Protein AF-X1QC11-F1 (afdb_monomer_lite)

Sequence (138 aa):
MKDQKVRTAFFKVGETKIELLESTEADGPVGKFIEKRGQGVHHIAFAIDDTDQALKEAEAEGVQLIDKTSRKGAEGLKIGFLHPRSTFGVLTEFCSPIHPCEVVVSFITFNFHEAYLSIFQADHSNAGCRIGCTHLWV

Radius of gyration: 15.76 Å; chains: 1; bounding box: 34×31×45 Å

Structure (mmCIF, N/CA/C/O backbone):
data_AF-X1QC11-F1
#
_entry.id   AF-X1QC11-F1
#
loop_
_atom_site.group_PDB
_atom_site.id
_atom_site.type_symbol
_atom_site.label_atom_id
_atom_site.label_alt_id
_atom_site.label_comp_id
_atom_site.label_asym_id
_atom_site.label_entity_id
_atom_site.label_seq_id
_atom_site.pdbx_PDB_ins_code
_atom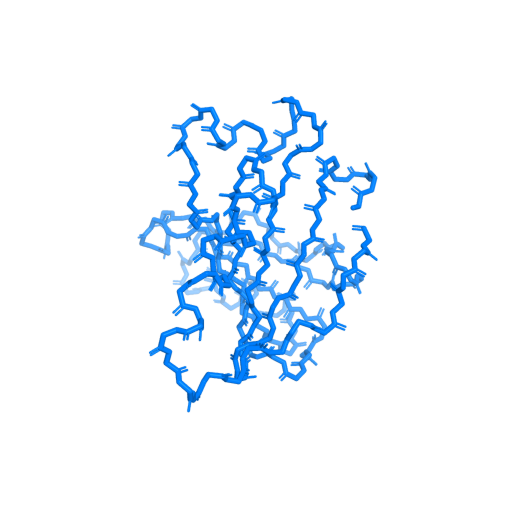_site.Cartn_x
_atom_site.Cartn_y
_atom_site.Cartn_z
_atom_site.occupancy
_atom_site.B_iso_or_equiv
_atom_site.auth_seq_id
_atom_site.auth_comp_id
_atom_site.auth_asym_id
_atom_site.auth_atom_id
_atom_site.pdbx_PDB_model_num
ATOM 1 N N . MET A 1 1 ? 9.318 9.001 -10.309 1.00 52.09 1 MET A N 1
ATOM 2 C CA . MET A 1 1 ? 9.125 10.127 -9.347 1.00 52.09 1 MET A CA 1
ATOM 3 C C . MET A 1 1 ? 10.423 10.469 -8.615 1.00 52.09 1 MET A C 1
ATOM 5 O O . MET A 1 1 ? 10.871 9.682 -7.786 1.00 52.09 1 MET A O 1
ATOM 9 N N . LYS A 1 2 ? 11.036 11.631 -8.899 1.00 52.19 2 LYS A N 1
ATOM 10 C CA . LYS A 1 2 ? 12.365 11.999 -8.358 1.00 52.19 2 LYS A CA 1
ATOM 11 C C . LYS A 1 2 ? 12.427 12.007 -6.824 1.00 52.19 2 LYS A C 1
ATOM 13 O O . LYS A 1 2 ? 13.394 11.503 -6.266 1.00 52.19 2 LYS A O 1
ATOM 18 N N . ASP A 1 3 ? 11.371 12.469 -6.157 1.00 60.09 3 ASP A N 1
ATOM 19 C CA . ASP A 1 3 ? 11.335 12.558 -4.687 1.00 60.09 3 ASP A CA 1
ATOM 20 C C . ASP A 1 3 ? 11.220 11.192 -3.994 1.00 60.09 3 ASP A C 1
ATOM 22 O O . ASP A 1 3 ? 11.601 11.044 -2.836 1.00 60.09 3 ASP A O 1
ATOM 26 N N . GLN A 1 4 ? 10.721 10.177 -4.704 1.00 64.50 4 GLN A N 1
ATOM 27 C CA . GLN A 1 4 ? 10.547 8.828 -4.162 1.00 64.50 4 GLN A CA 1
ATOM 28 C C . GLN A 1 4 ? 11.686 7.873 -4.550 1.00 64.50 4 GLN A C 1
ATOM 30 O O . GLN A 1 4 ? 11.676 6.726 -4.110 1.00 64.50 4 GLN A O 1
ATOM 35 N N . LYS A 1 5 ? 12.678 8.329 -5.339 1.00 77.75 5 LYS A N 1
ATOM 36 C CA . LYS A 1 5 ? 13.803 7.508 -5.840 1.00 77.75 5 LYS A CA 1
ATOM 37 C C . LYS A 1 5 ? 13.345 6.213 -6.532 1.00 77.75 5 LYS A C 1
ATOM 39 O O . LYS A 1 5 ? 13.966 5.157 -6.398 1.00 77.75 5 LYS A O 1
ATOM 44 N N . VAL A 1 6 ? 12.224 6.295 -7.245 1.00 77.25 6 VAL A N 1
ATOM 45 C CA . VAL A 1 6 ? 11.642 5.170 -7.982 1.00 77.25 6 VAL A CA 1
ATOM 46 C C . VAL A 1 6 ? 11.285 5.581 -9.400 1.00 77.25 6 VAL A C 1
ATOM 48 O O . VAL A 1 6 ? 10.806 6.697 -9.648 1.00 77.25 6 VAL A O 1
ATOM 51 N N . ARG A 1 7 ? 11.503 4.653 -10.325 1.00 81.81 7 ARG A N 1
ATOM 52 C CA . ARG A 1 7 ? 10.896 4.656 -11.654 1.00 81.81 7 ARG A CA 1
ATOM 53 C C . ARG A 1 7 ? 9.665 3.762 -11.610 1.00 81.81 7 ARG A C 1
ATOM 55 O O . ARG A 1 7 ? 9.696 2.703 -10.986 1.00 81.81 7 ARG A O 1
ATOM 62 N N . THR A 1 8 ? 8.599 4.205 -12.264 1.00 80.56 8 THR A N 1
ATOM 63 C CA . THR A 1 8 ? 7.294 3.539 -12.226 1.00 80.56 8 THR A CA 1
ATOM 64 C C . THR A 1 8 ? 6.795 3.248 -13.637 1.00 80.56 8 THR A C 1
ATOM 66 O O . THR A 1 8 ? 6.942 4.092 -14.521 1.00 80.56 8 THR A O 1
ATOM 69 N N . ALA A 1 9 ? 6.179 2.088 -13.857 1.00 82.50 9 ALA A N 1
ATOM 70 C CA . ALA A 1 9 ? 5.408 1.811 -15.071 1.00 82.50 9 ALA A CA 1
ATOM 71 C C . ALA A 1 9 ? 4.047 1.222 -14.712 1.00 82.50 9 ALA A C 1
ATOM 73 O O . ALA A 1 9 ? 3.944 0.439 -13.772 1.00 82.50 9 ALA A O 1
ATOM 74 N N . PHE A 1 10 ? 3.017 1.566 -15.484 1.00 81.75 10 PHE A N 1
ATOM 75 C CA . PHE A 1 10 ? 1.647 1.136 -15.219 1.00 81.75 10 PHE A CA 1
ATOM 76 C C . PHE A 1 10 ? 1.097 0.290 -16.364 1.00 81.75 10 PHE A C 1
ATOM 78 O O . PHE A 1 10 ? 1.139 0.685 -17.532 1.00 81.75 10 PHE A O 1
ATOM 85 N N . PHE A 1 11 ? 0.504 -0.845 -16.010 1.00 81.69 11 PHE A N 1
ATOM 86 C CA . PHE A 1 11 ? -0.204 -1.729 -16.929 1.00 81.69 11 PHE A CA 1
ATOM 87 C C . PHE A 1 11 ? -1.662 -1.809 -16.511 1.00 81.69 11 PHE A C 1
ATOM 89 O O . PHE A 1 11 ? -1.959 -2.167 -15.373 1.00 81.69 11 PHE A O 1
ATOM 96 N N . LYS A 1 12 ? -2.582 -1.487 -17.419 1.00 81.62 12 LYS A N 1
ATOM 97 C CA . LYS A 1 12 ? -4.009 -1.660 -17.158 1.00 81.62 12 LYS A CA 1
ATOM 98 C C . LYS A 1 12 ? -4.426 -3.073 -17.557 1.00 81.62 12 LYS A C 1
ATOM 100 O O . LYS A 1 12 ? -4.244 -3.473 -18.708 1.00 81.62 12 LYS A O 1
ATOM 105 N N . VAL A 1 13 ? -5.014 -3.803 -16.613 1.00 80.00 13 VAL A N 1
ATOM 106 C CA . VAL A 1 13 ? -5.546 -5.157 -16.794 1.00 80.00 13 VAL A CA 1
ATOM 107 C C . VAL A 1 13 ? -7.001 -5.150 -16.334 1.00 80.00 13 VAL A C 1
ATOM 109 O O . VAL A 1 13 ? -7.286 -5.205 -15.142 1.00 80.00 13 VAL A O 1
ATOM 112 N N . GLY A 1 14 ? -7.934 -5.020 -17.279 1.00 84.31 14 GLY A N 1
ATOM 113 C CA . GLY A 1 14 ? -9.348 -4.821 -16.948 1.00 84.31 14 GLY A CA 1
ATOM 114 C C . GLY A 1 14 ? -9.556 -3.551 -16.113 1.00 84.31 14 GLY A C 1
ATOM 115 O O . GLY A 1 14 ? -9.217 -2.452 -16.561 1.00 84.31 14 GLY A O 1
ATOM 116 N N . GLU A 1 15 ? -10.091 -3.717 -14.906 1.00 82.50 15 GLU A N 1
ATOM 117 C CA . GLU A 1 15 ? -10.352 -2.653 -13.923 1.00 82.50 15 GLU A CA 1
ATOM 118 C C . GLU A 1 15 ? -9.234 -2.527 -12.874 1.00 82.50 15 GLU A C 1
ATOM 120 O O . GLU A 1 15 ? -9.327 -1.735 -11.942 1.00 82.50 15 GLU A O 1
ATOM 125 N N . THR A 1 16 ? -8.125 -3.245 -13.049 1.00 81.50 16 THR A N 1
ATOM 126 C CA . THR A 1 16 ? -6.958 -3.205 -12.159 1.00 81.50 16 THR A CA 1
ATOM 127 C C . THR A 1 16 ? -5.771 -2.533 -12.851 1.00 81.50 16 THR A C 1
ATOM 129 O O . THR A 1 16 ? -5.590 -2.658 -14.068 1.00 81.50 16 THR A O 1
ATOM 132 N N . LYS A 1 17 ? -4.924 -1.837 -12.084 1.00 84.62 17 LYS A N 1
ATOM 133 C CA . LYS A 1 17 ? -3.582 -1.439 -12.535 1.00 84.62 17 LYS A CA 1
ATOM 134 C C . LYS A 1 17 ? -2.526 -2.328 -11.887 1.00 84.62 17 LYS A C 1
ATOM 136 O O . LYS A 1 17 ? -2.567 -2.573 -10.688 1.00 84.62 17 LYS A O 1
ATOM 141 N N . ILE A 1 18 ? -1.545 -2.755 -12.666 1.00 86.31 18 ILE A N 1
ATOM 142 C CA . ILE A 1 18 ? -0.285 -3.275 -12.146 1.00 86.31 18 ILE A CA 1
ATOM 143 C C . ILE A 1 18 ? 0.726 -2.137 -12.215 1.00 86.31 18 ILE A C 1
ATOM 145 O O . ILE A 1 18 ? 0.978 -1.599 -13.295 1.00 86.31 18 ILE A O 1
ATOM 149 N N . GLU A 1 19 ? 1.285 -1.766 -11.071 1.00 86.81 19 GLU A N 1
ATOM 150 C CA . GLU A 1 19 ? 2.360 -0.785 -10.969 1.00 86.81 19 GLU A CA 1
ATOM 151 C C . GLU A 1 19 ? 3.687 -1.522 -10.788 1.00 86.81 19 GLU A C 1
ATOM 153 O O . GLU A 1 19 ? 3.884 -2.253 -9.825 1.00 86.81 19 GLU A O 1
ATOM 158 N N . LEU A 1 20 ? 4.615 -1.340 -11.717 1.00 87.38 20 LEU A N 1
ATOM 159 C CA . LEU A 1 20 ? 5.980 -1.823 -11.575 1.00 87.38 20 LEU A CA 1
ATOM 160 C C . LEU A 1 20 ? 6.849 -0.724 -10.971 1.00 87.38 20 LEU A C 1
ATOM 162 O O . LEU A 1 20 ? 6.891 0.387 -11.499 1.00 87.38 20 LEU A O 1
ATOM 166 N N . LEU A 1 21 ? 7.567 -1.059 -9.904 1.00 85.81 21 LEU A N 1
ATOM 167 C CA . LEU A 1 21 ? 8.476 -0.178 -9.183 1.00 85.81 21 LEU A CA 1
ATOM 168 C C . LEU A 1 21 ? 9.917 -0.669 -9.347 1.00 85.81 21 LEU A C 1
ATOM 170 O O . LEU A 1 21 ? 10.252 -1.785 -8.945 1.00 85.81 21 LEU A O 1
ATOM 174 N N . GLU A 1 22 ? 10.780 0.192 -9.875 1.00 85.12 22 GLU A N 1
ATOM 175 C CA . GLU A 1 22 ? 12.231 -0.009 -9.903 1.00 85.12 22 GLU A CA 1
ATOM 176 C C . GLU A 1 22 ? 12.887 1.045 -9.013 1.00 85.12 22 GLU A C 1
ATOM 178 O O . GLU A 1 22 ? 12.593 2.243 -9.115 1.00 85.12 22 GLU A O 1
ATOM 183 N N . SER A 1 23 ? 13.792 0.607 -8.140 1.00 83.50 23 SER A N 1
ATOM 184 C CA . SER A 1 23 ? 14.592 1.532 -7.339 1.00 83.50 23 SER A CA 1
ATOM 185 C C . SER A 1 23 ? 15.601 2.237 -8.237 1.00 83.50 23 SER A C 1
ATOM 187 O O . SER A 1 23 ? 16.370 1.574 -8.928 1.00 83.50 23 SER A O 1
ATOM 189 N N . THR A 1 24 ? 15.660 3.568 -8.198 1.00 80.19 24 THR A N 1
ATOM 190 C CA . THR A 1 24 ? 16.734 4.307 -8.887 1.00 80.19 24 THR A CA 1
ATOM 191 C C . THR A 1 24 ? 18.009 4.382 -8.055 1.00 80.19 24 THR A C 1
ATOM 193 O O . THR A 1 24 ? 19.066 4.678 -8.591 1.00 80.19 24 THR A O 1
ATOM 196 N N . GLU A 1 25 ? 17.908 4.116 -6.752 1.00 78.06 25 GLU A N 1
ATOM 197 C CA . GLU A 1 25 ? 19.007 4.154 -5.785 1.00 78.06 25 GLU A CA 1
ATOM 198 C C . GLU A 1 25 ? 18.898 2.964 -4.825 1.00 78.06 25 GLU A C 1
ATOM 200 O O . GLU A 1 25 ? 17.791 2.543 -4.476 1.00 78.06 25 GLU A O 1
ATOM 205 N N . ALA A 1 26 ? 20.023 2.434 -4.345 1.00 73.44 26 ALA A N 1
ATOM 206 C CA . ALA A 1 26 ? 20.022 1.280 -3.437 1.00 73.44 26 ALA A CA 1
ATOM 207 C C . ALA A 1 26 ? 19.460 1.604 -2.034 1.00 73.44 26 ALA A C 1
ATOM 209 O O . ALA A 1 26 ? 18.941 0.725 -1.351 1.00 73.44 26 ALA A O 1
ATOM 210 N N . ASP A 1 27 ? 19.529 2.867 -1.601 1.00 78.25 27 ASP A N 1
ATOM 211 C CA . ASP A 1 27 ? 19.169 3.298 -0.243 1.00 78.25 27 ASP A CA 1
ATOM 212 C C . ASP A 1 27 ? 17.678 3.660 -0.056 1.00 78.25 27 ASP A C 1
ATOM 214 O O . ASP A 1 27 ? 17.230 3.923 1.073 1.00 78.25 27 ASP A O 1
ATOM 218 N N . GLY A 1 28 ? 16.910 3.670 -1.150 1.00 76.69 28 GLY A N 1
ATOM 219 C CA . GLY A 1 28 ? 15.484 3.990 -1.173 1.00 76.69 28 GLY A CA 1
ATOM 220 C C . GLY A 1 28 ? 14.592 2.901 -0.552 1.00 76.69 28 GLY A C 1
ATOM 221 O O . GLY A 1 28 ? 15.046 1.781 -0.305 1.00 76.69 28 GLY A O 1
ATOM 222 N N . PRO A 1 29 ? 13.300 3.196 -0.295 1.00 79.62 29 PRO A N 1
ATOM 223 C CA . PRO A 1 29 ? 12.353 2.225 0.265 1.00 79.62 29 PRO A CA 1
ATOM 224 C C . PRO A 1 29 ? 12.252 0.935 -0.560 1.00 79.62 29 PRO A C 1
ATOM 226 O O . PRO A 1 29 ? 12.270 -0.156 0.007 1.00 79.62 29 PRO A O 1
ATOM 229 N N . VAL A 1 30 ? 12.223 1.064 -1.892 1.00 82.44 30 VAL A N 1
ATOM 230 C CA . VAL A 1 30 ? 12.185 -0.069 -2.827 1.00 82.44 30 VAL A CA 1
ATOM 231 C C . VAL A 1 30 ? 13.490 -0.864 -2.779 1.00 82.44 30 VAL A C 1
ATOM 233 O O . VAL A 1 30 ? 13.443 -2.076 -2.600 1.00 82.44 30 VAL A O 1
ATOM 236 N N . GLY A 1 31 ? 14.653 -0.205 -2.835 1.00 83.69 31 GLY A N 1
ATOM 237 C CA . GLY A 1 31 ? 15.959 -0.866 -2.713 1.00 83.69 31 GLY A CA 1
ATOM 238 C C . GLY A 1 31 ? 16.094 -1.685 -1.425 1.00 83.69 31 GLY A C 1
ATOM 239 O O . GLY A 1 31 ? 16.451 -2.862 -1.466 1.00 83.69 31 GLY A O 1
ATOM 240 N N . LYS A 1 32 ? 15.680 -1.115 -0.287 1.00 84.88 32 LYS A N 1
ATOM 241 C CA . LYS A 1 32 ? 15.658 -1.815 1.011 1.00 84.88 32 LYS A CA 1
ATOM 242 C C . LYS A 1 32 ? 14.671 -2.979 1.054 1.00 84.88 32 LYS A C 1
ATOM 244 O O . LYS A 1 32 ? 14.930 -3.966 1.743 1.00 84.88 32 LYS A O 1
ATOM 249 N N . PHE A 1 33 ? 13.523 -2.868 0.383 1.00 86.19 33 PHE A N 1
ATOM 250 C CA . PHE A 1 33 ? 12.578 -3.978 0.279 1.00 86.19 33 PHE A CA 1
ATOM 251 C C . PHE A 1 33 ? 13.201 -5.138 -0.494 1.00 86.19 33 PHE A C 1
ATOM 253 O O . PHE A 1 33 ? 13.203 -6.264 -0.000 1.00 86.19 33 PHE A O 1
ATOM 260 N N . ILE A 1 34 ? 13.793 -4.845 -1.651 1.00 85.94 34 ILE A N 1
ATOM 261 C CA . ILE A 1 34 ? 14.463 -5.831 -2.499 1.00 85.94 34 ILE A CA 1
ATOM 262 C C . ILE A 1 34 ? 15.583 -6.544 -1.739 1.00 85.94 34 ILE A C 1
ATOM 264 O O . ILE A 1 34 ? 15.646 -7.769 -1.762 1.00 85.94 34 ILE A O 1
ATOM 268 N N . GLU A 1 35 ? 16.435 -5.802 -1.029 1.00 86.75 35 GLU A N 1
ATOM 269 C CA . GLU A 1 35 ? 17.529 -6.378 -0.238 1.00 86.75 35 GLU A CA 1
ATOM 270 C C . GLU A 1 35 ? 17.011 -7.363 0.825 1.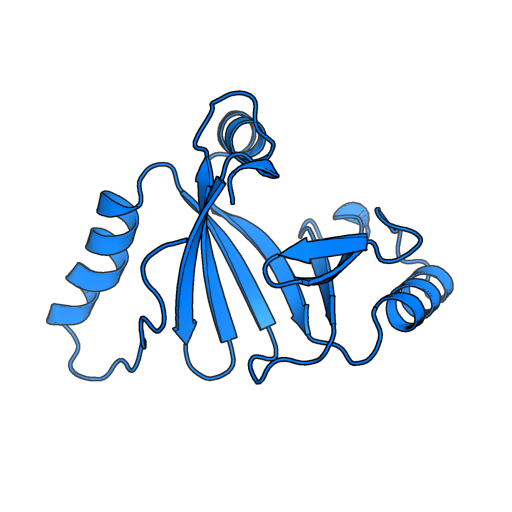00 86.75 35 GLU A C 1
ATOM 272 O O . GLU A 1 35 ? 17.598 -8.418 1.053 1.00 86.75 35 GLU A O 1
ATOM 277 N N . LYS A 1 36 ? 15.880 -7.040 1.465 1.00 87.69 36 LYS A N 1
ATOM 278 C CA . LYS A 1 36 ? 15.326 -7.831 2.574 1.00 87.69 36 LYS A CA 1
ATOM 279 C C . LYS A 1 36 ? 14.408 -8.972 2.142 1.00 87.69 36 LYS A C 1
ATOM 281 O O . LYS A 1 36 ? 14.257 -9.935 2.894 1.00 87.69 36 LYS A O 1
ATOM 286 N N . ARG A 1 37 ? 13.703 -8.825 1.019 1.00 86.31 37 ARG A N 1
ATOM 287 C CA . ARG A 1 37 ? 12.583 -9.696 0.613 1.00 86.31 37 ARG A CA 1
ATOM 288 C C . ARG A 1 37 ? 12.720 -10.258 -0.801 1.00 86.31 37 ARG A C 1
ATOM 290 O O . ARG A 1 37 ? 12.009 -11.203 -1.123 1.00 86.31 37 ARG A O 1
ATOM 297 N N . GLY A 1 38 ? 13.626 -9.724 -1.615 1.00 87.00 38 GLY A N 1
ATOM 298 C CA . GLY A 1 38 ? 13.692 -10.005 -3.045 1.00 87.00 38 GLY A CA 1
ATOM 299 C C . GLY A 1 38 ? 12.635 -9.242 -3.852 1.00 87.00 38 GLY A C 1
ATOM 300 O O . GLY A 1 38 ? 11.901 -8.404 -3.329 1.00 87.00 38 GLY A O 1
ATOM 301 N N . GLN A 1 39 ? 12.587 -9.519 -5.155 1.00 87.25 39 GLN A N 1
ATOM 302 C CA . GLN A 1 39 ? 11.556 -8.990 -6.056 1.00 87.25 39 GLN A CA 1
ATOM 303 C C . GLN A 1 39 ? 10.198 -9.649 -5.774 1.00 87.25 39 GLN A C 1
ATOM 305 O O . GLN A 1 39 ? 10.148 -10.814 -5.379 1.00 87.25 39 GLN A O 1
ATOM 310 N N . GLY A 1 40 ? 9.098 -8.934 -6.016 1.00 87.38 40 GLY A N 1
ATOM 311 C CA . GLY A 1 40 ? 7.748 -9.464 -5.808 1.00 87.38 40 GLY A CA 1
ATOM 312 C C . GLY A 1 40 ? 6.698 -8.388 -5.546 1.00 87.38 40 GLY A C 1
ATOM 313 O O . GLY A 1 40 ? 6.943 -7.203 -5.755 1.00 87.38 40 GLY A O 1
ATOM 314 N N . VAL A 1 41 ? 5.518 -8.801 -5.080 1.00 89.69 41 VAL A N 1
ATOM 315 C CA . VAL A 1 41 ? 4.447 -7.871 -4.685 1.00 89.69 41 VAL A CA 1
ATOM 316 C C . VAL A 1 41 ? 4.891 -7.071 -3.461 1.00 89.69 41 VAL A C 1
ATOM 318 O O . VAL A 1 41 ? 5.266 -7.646 -2.440 1.00 89.69 41 VAL A O 1
ATOM 321 N N . HIS A 1 42 ? 4.832 -5.746 -3.563 1.00 89.31 42 HIS A N 1
ATOM 322 C CA . HIS A 1 42 ? 5.154 -4.832 -2.472 1.00 89.31 42 HIS A CA 1
ATOM 323 C C . HIS A 1 42 ? 3.934 -4.522 -1.611 1.00 89.31 42 HIS A C 1
ATOM 325 O O . HIS A 1 42 ? 3.985 -4.656 -0.391 1.00 89.31 42 HIS A O 1
ATOM 331 N N . HIS A 1 43 ? 2.850 -4.093 -2.255 1.00 92.06 43 HIS A N 1
ATOM 332 C CA . HIS A 1 43 ? 1.589 -3.746 -1.613 1.00 92.06 43 HIS A CA 1
ATOM 333 C C . HIS A 1 43 ? 0.430 -3.853 -2.605 1.00 92.06 43 HIS A C 1
ATOM 335 O O . HIS A 1 43 ? 0.635 -3.954 -3.818 1.00 92.06 43 HIS A O 1
ATOM 341 N N . ILE A 1 44 ? -0.782 -3.832 -2.059 1.00 93.12 44 ILE A N 1
ATOM 342 C CA . ILE A 1 44 ? -2.033 -3.722 -2.807 1.00 93.12 44 ILE A CA 1
ATOM 343 C C . ILE A 1 44 ? -2.719 -2.436 -2.353 1.00 93.12 44 ILE A C 1
ATOM 345 O O . ILE A 1 44 ? -2.887 -2.231 -1.151 1.00 93.12 44 ILE A O 1
ATOM 349 N N . ALA A 1 45 ? -3.104 -1.588 -3.301 1.00 92.81 45 ALA A N 1
ATOM 350 C CA . ALA A 1 45 ? -3.869 -0.379 -3.053 1.00 92.81 45 ALA A CA 1
ATOM 351 C C . ALA A 1 45 ? -5.323 -0.549 -3.504 1.00 92.81 45 ALA A C 1
ATOM 353 O O . ALA A 1 45 ? -5.587 -1.011 -4.616 1.00 92.81 45 ALA A O 1
ATOM 354 N N . PHE A 1 46 ? -6.256 -0.149 -2.648 1.00 92.62 46 PHE A N 1
ATOM 355 C CA . PHE A 1 46 ? -7.686 -0.123 -2.927 1.00 92.62 46 PHE A CA 1
ATOM 356 C C . PHE A 1 46 ? -8.136 1.314 -3.164 1.00 92.62 46 PHE A C 1
ATOM 358 O O . PHE A 1 46 ? -7.913 2.186 -2.317 1.00 92.62 46 PHE A O 1
ATOM 365 N N . ALA A 1 47 ? -8.775 1.542 -4.311 1.00 90.94 47 ALA A N 1
ATOM 366 C CA . ALA A 1 47 ? -9.402 2.817 -4.606 1.00 90.94 47 ALA A CA 1
ATOM 367 C C . ALA A 1 47 ? -10.689 2.949 -3.789 1.00 90.94 47 ALA A C 1
ATOM 369 O O . ALA A 1 47 ? -11.542 2.063 -3.801 1.00 90.94 47 ALA A O 1
ATOM 370 N N . ILE A 1 48 ? -10.821 4.062 -3.080 1.00 91.31 48 ILE A N 1
ATOM 371 C CA . ILE A 1 48 ? -11.956 4.352 -2.204 1.00 91.31 48 ILE A CA 1
ATOM 372 C C . ILE A 1 48 ? -12.377 5.817 -2.341 1.00 91.31 48 ILE A C 1
ATOM 374 O O . ILE A 1 48 ? -11.638 6.643 -2.883 1.00 91.31 48 ILE A O 1
ATOM 378 N N . ASP A 1 49 ? -13.554 6.156 -1.820 1.00 91.06 49 ASP A N 1
ATOM 379 C CA . ASP A 1 49 ? -14.084 7.520 -1.893 1.00 91.06 49 ASP A CA 1
ATOM 380 C C . ASP A 1 49 ? -13.285 8.514 -1.032 1.00 91.06 49 ASP A C 1
ATOM 382 O O . ASP A 1 49 ? -12.866 9.571 -1.513 1.00 91.06 49 ASP A O 1
ATOM 386 N N . ASP A 1 50 ? -13.029 8.173 0.236 1.00 93.94 50 ASP A N 1
ATOM 387 C CA . ASP A 1 50 ? -12.351 9.050 1.197 1.00 93.94 50 ASP A CA 1
ATOM 388 C C . ASP A 1 50 ? -11.381 8.273 2.098 1.00 93.94 50 ASP A C 1
ATOM 390 O O . ASP A 1 50 ? -11.778 7.552 3.017 1.00 93.94 50 ASP A O 1
ATOM 394 N N . THR A 1 51 ? -10.084 8.476 1.861 1.00 95.31 51 THR A N 1
ATOM 395 C CA . THR A 1 51 ? -8.995 7.878 2.640 1.00 95.31 51 THR A CA 1
ATOM 396 C C . THR A 1 51 ? -9.010 8.240 4.114 1.00 95.31 51 THR A C 1
ATOM 398 O O . THR A 1 51 ? -8.758 7.371 4.944 1.00 95.31 51 THR A O 1
ATOM 401 N N . ASP A 1 52 ? -9.321 9.482 4.478 1.00 96.62 52 ASP A N 1
ATOM 402 C CA . ASP A 1 52 ? -9.331 9.881 5.886 1.00 96.62 52 ASP A CA 1
ATOM 403 C C . ASP A 1 52 ? -10.493 9.217 6.640 1.00 96.62 52 ASP A C 1
ATOM 405 O O . ASP A 1 52 ? -10.354 8.872 7.815 1.00 96.62 52 ASP A O 1
ATOM 409 N N . GLN A 1 53 ? -11.630 9.021 5.968 1.00 97.19 53 GLN A N 1
ATOM 410 C CA . GLN A 1 53 ? -12.779 8.321 6.537 1.00 97.19 53 GLN A CA 1
ATOM 411 C C . GLN A 1 53 ? -12.525 6.812 6.662 1.00 97.19 53 GLN A C 1
ATOM 413 O O . GLN A 1 53 ? -12.700 6.258 7.747 1.00 97.19 53 GLN A O 1
ATOM 418 N N . ALA A 1 54 ? -12.034 6.159 5.605 1.00 96.50 54 ALA A N 1
ATOM 419 C CA . ALA A 1 54 ? -11.772 4.719 5.619 1.00 96.50 54 ALA A CA 1
ATOM 420 C C . ALA A 1 54 ? -10.694 4.314 6.638 1.00 96.50 54 ALA A C 1
ATOM 422 O O . ALA A 1 54 ? -10.798 3.261 7.265 1.00 96.50 54 ALA A O 1
ATOM 423 N N . LEU A 1 55 ? -9.672 5.154 6.853 1.00 98.06 55 LEU A N 1
ATOM 424 C CA . LEU A 1 55 ? -8.680 4.921 7.907 1.00 98.06 55 LEU A CA 1
ATOM 425 C C . LEU A 1 55 ? -9.326 4.921 9.299 1.00 98.06 55 LEU A C 1
ATOM 427 O O . LEU A 1 55 ? -9.033 4.038 10.101 1.00 98.06 55 LEU A O 1
ATOM 431 N N . LYS A 1 56 ? -10.226 5.870 9.585 1.00 98.00 56 LYS A N 1
ATOM 432 C CA . LYS A 1 56 ? -10.932 5.925 10.877 1.00 98.00 56 LYS A CA 1
ATOM 433 C C . LYS A 1 56 ? -11.812 4.703 11.098 1.00 98.00 56 LYS A C 1
ATOM 435 O O . LYS A 1 56 ? -11.832 4.168 12.200 1.00 98.00 56 LYS A O 1
ATOM 440 N N . GLU A 1 57 ? -12.529 4.269 10.065 1.00 97.75 57 GLU A N 1
ATOM 441 C CA . GLU A 1 57 ? -13.360 3.063 10.121 1.00 97.75 57 GLU A CA 1
ATOM 442 C C . GLU A 1 57 ? -12.504 1.819 10.363 1.00 97.75 57 GLU A C 1
ATOM 444 O O . GLU A 1 57 ? -12.790 1.045 11.272 1.00 97.75 57 GLU A O 1
ATOM 449 N N . ALA A 1 58 ? -11.392 1.674 9.639 1.00 97.06 58 ALA A N 1
ATOM 450 C CA . ALA A 1 58 ? -10.456 0.578 9.853 1.00 97.06 58 ALA A CA 1
ATOM 451 C C . ALA A 1 58 ? -9.876 0.582 11.283 1.00 97.06 58 ALA A C 1
ATOM 453 O O . ALA A 1 58 ? -9.836 -0.466 11.928 1.00 97.06 58 ALA A O 1
ATOM 454 N N . GLU A 1 59 ? -9.465 1.742 11.812 1.00 97.56 59 GLU A N 1
ATOM 455 C CA . GLU A 1 59 ? -8.983 1.856 13.199 1.00 97.56 59 GLU A CA 1
ATOM 456 C C . GLU A 1 59 ? -10.073 1.468 14.211 1.00 97.56 59 GLU A C 1
ATOM 458 O O . GLU A 1 59 ? -9.782 0.758 15.177 1.00 97.56 59 GLU A O 1
ATOM 463 N N . ALA A 1 60 ? -11.326 1.877 13.978 1.00 98.00 60 ALA A N 1
ATOM 464 C CA . ALA A 1 60 ? -12.466 1.533 14.829 1.00 98.00 60 ALA A CA 1
ATOM 465 C C . ALA A 1 60 ? -12.761 0.022 14.848 1.00 98.00 60 ALA A C 1
ATOM 467 O O . ALA A 1 60 ? -13.105 -0.518 15.898 1.00 98.00 60 ALA A O 1
ATOM 468 N N . GLU A 1 61 ? -12.545 -0.666 13.726 1.00 97.38 61 GLU A N 1
ATOM 469 C CA . GLU A 1 61 ? -12.641 -2.129 13.599 1.00 97.38 61 GLU A CA 1
ATOM 470 C C . GLU A 1 61 ? -11.391 -2.869 14.129 1.00 97.38 61 GLU A C 1
ATOM 472 O O . GLU A 1 61 ? -11.265 -4.089 14.011 1.00 97.38 61 GLU A O 1
ATOM 477 N N . GLY A 1 62 ? -10.439 -2.153 14.739 1.00 96.94 62 GLY A N 1
ATOM 478 C CA . GLY A 1 62 ? -9.247 -2.733 15.364 1.00 96.94 62 GLY A CA 1
ATOM 479 C C . GLY A 1 62 ? -8.092 -3.012 14.400 1.00 96.94 62 GLY A C 1
ATOM 480 O O . GLY A 1 62 ? -7.121 -3.679 14.776 1.00 96.94 62 GLY A O 1
ATOM 481 N N . VAL A 1 63 ? -8.149 -2.496 13.171 1.00 97.81 63 VAL A N 1
ATOM 482 C CA . VAL A 1 63 ? -7.045 -2.591 12.214 1.00 97.81 63 VAL A CA 1
ATOM 483 C C . VAL A 1 63 ? -5.913 -1.667 12.654 1.00 97.81 63 VAL A C 1
ATOM 485 O O . VAL A 1 63 ? -6.054 -0.450 12.741 1.00 97.81 63 VAL A O 1
ATOM 488 N N . GLN A 1 64 ? -4.733 -2.242 12.881 1.00 98.06 64 GLN A N 1
ATOM 489 C CA . GLN A 1 64 ? -3.523 -1.453 13.101 1.00 98.06 64 GLN A CA 1
ATOM 490 C C . GLN A 1 64 ? -3.164 -0.654 11.837 1.00 98.06 64 GLN A C 1
ATOM 492 O O . GLN A 1 64 ? -2.852 -1.240 10.797 1.00 98.06 64 GLN A O 1
ATOM 497 N N . LEU A 1 65 ? -3.140 0.672 11.954 1.00 97.94 65 LEU A N 1
ATOM 498 C CA . LEU A 1 65 ? -2.735 1.585 10.886 1.00 97.94 65 LEU A CA 1
ATOM 499 C C . LEU A 1 65 ? -1.227 1.873 10.912 1.00 97.94 65 LEU A C 1
ATOM 501 O O . LEU A 1 65 ? -0.590 1.838 11.968 1.00 97.94 65 LEU A O 1
ATOM 505 N N . ILE A 1 66 ? -0.665 2.192 9.747 1.00 96.88 66 ILE A N 1
ATOM 506 C CA . ILE A 1 66 ? 0.639 2.863 9.622 1.00 96.88 66 ILE A CA 1
ATOM 507 C C . ILE A 1 66 ? 0.413 4.375 9.566 1.00 96.88 66 ILE A C 1
ATOM 509 O O . ILE A 1 66 ? 1.037 5.117 10.324 1.00 96.88 66 ILE A O 1
ATOM 513 N N . ASP A 1 67 ? -0.507 4.818 8.709 1.00 97.12 67 ASP A N 1
ATOM 514 C CA . ASP A 1 67 ? -0.882 6.224 8.571 1.00 97.12 67 ASP A CA 1
ATOM 515 C C . ASP A 1 67 ? -2.216 6.478 9.289 1.00 97.12 67 ASP A C 1
ATOM 517 O O . ASP A 1 67 ? -3.236 5.903 8.927 1.00 97.12 67 ASP A O 1
ATOM 521 N N . LYS A 1 68 ? -2.228 7.349 10.309 1.00 95.19 68 LYS A N 1
ATOM 522 C CA . LYS A 1 68 ? -3.467 7.730 11.028 1.00 95.19 68 LYS A CA 1
ATOM 523 C C . LYS A 1 68 ? -4.326 8.749 10.277 1.00 95.19 68 LYS A C 1
ATOM 525 O O . LYS A 1 68 ? -5.507 8.908 10.561 1.00 95.19 68 LYS A O 1
ATOM 530 N N . THR A 1 69 ? -3.706 9.480 9.363 1.00 95.56 69 THR A N 1
ATOM 531 C CA . THR A 1 69 ? -4.327 10.481 8.495 1.00 95.56 69 THR A CA 1
ATOM 532 C C . THR A 1 69 ? -3.716 10.335 7.117 1.00 95.56 69 THR A C 1
ATOM 534 O O . THR A 1 69 ? -2.525 10.023 7.013 1.00 95.56 69 THR A O 1
ATOM 537 N N . SER A 1 70 ? -4.495 10.594 6.071 1.00 95.88 70 SER A N 1
ATOM 538 C CA . SER A 1 70 ? -3.999 10.499 4.705 1.00 95.88 70 SER A CA 1
ATOM 539 C C . SER A 1 70 ? -2.847 11.474 4.448 1.00 95.88 70 SER A C 1
ATOM 541 O O . SER A 1 70 ? -2.738 12.552 5.042 1.00 95.88 70 SER A O 1
ATOM 543 N N . ARG A 1 71 ? -1.964 11.087 3.530 1.00 94.38 71 ARG A N 1
ATOM 544 C CA . ARG A 1 71 ? -0.857 11.907 3.032 1.00 94.38 71 ARG A CA 1
ATOM 545 C C . ARG A 1 71 ? -0.847 11.911 1.512 1.00 94.38 71 ARG A C 1
ATOM 547 O O . ARG A 1 71 ? -1.520 11.111 0.871 1.00 94.38 71 ARG A O 1
ATOM 554 N N . LYS A 1 72 ? -0.081 12.824 0.918 1.00 90.75 72 LYS A N 1
ATOM 555 C CA . LYS A 1 72 ? 0.046 12.901 -0.539 1.00 90.75 72 LYS A CA 1
ATOM 556 C C . LYS A 1 72 ? 0.839 11.701 -1.072 1.00 90.75 72 LYS A C 1
ATOM 558 O O . LYS A 1 72 ? 1.962 11.462 -0.627 1.00 90.75 72 LYS A O 1
ATOM 563 N N . GLY A 1 73 ?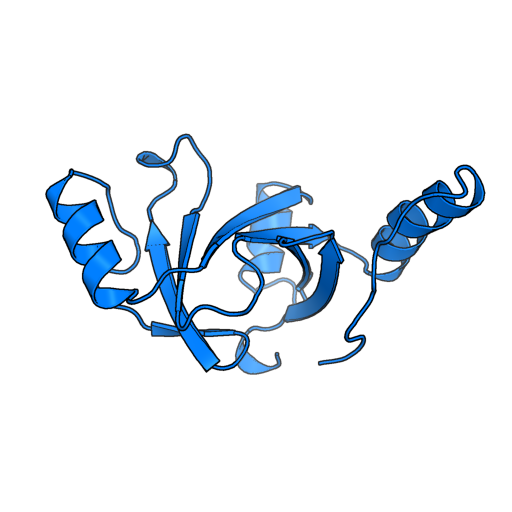 0.249 10.986 -2.020 1.00 85.19 73 GLY A N 1
ATOM 564 C CA . GLY A 1 73 ? 0.810 9.828 -2.705 1.00 85.19 73 GLY A CA 1
ATOM 565 C C . GLY A 1 73 ? 1.174 10.091 -4.164 1.00 85.19 73 GLY A C 1
ATOM 566 O O . GLY A 1 73 ? 1.309 11.239 -4.606 1.00 85.19 73 GLY A O 1
ATOM 567 N N . ALA A 1 74 ? 1.350 8.997 -4.907 1.00 78.12 74 ALA A N 1
ATOM 568 C CA . ALA A 1 74 ? 1.563 9.020 -6.350 1.00 78.12 74 ALA A CA 1
ATOM 569 C C . ALA A 1 74 ? 0.352 9.625 -7.087 1.00 78.12 74 ALA A C 1
ATOM 571 O O . ALA A 1 74 ? -0.751 9.651 -6.552 1.00 78.12 74 ALA A O 1
ATOM 572 N N . GLU A 1 75 ? 0.567 10.179 -8.286 1.00 77.56 75 GLU A N 1
ATOM 573 C CA . GLU A 1 75 ? -0.469 10.820 -9.126 1.00 77.56 75 GLU A CA 1
ATOM 574 C C . GLU A 1 75 ? -1.284 11.936 -8.423 1.00 77.56 75 GLU A C 1
ATOM 576 O O . GLU A 1 75 ? -2.286 12.407 -8.947 1.00 77.56 75 GLU A O 1
ATOM 581 N N . GLY A 1 76 ? -0.829 12.424 -7.258 1.00 82.00 76 GLY A N 1
ATOM 582 C CA . GLY A 1 76 ? -1.543 13.427 -6.462 1.00 82.00 76 GLY A CA 1
ATOM 583 C C . GLY A 1 76 ? -2.649 12.862 -5.565 1.00 82.00 76 GLY A C 1
ATOM 584 O O . GLY A 1 76 ? -3.384 13.653 -4.975 1.00 82.00 76 GLY A O 1
ATOM 585 N N . LEU A 1 77 ? -2.741 11.536 -5.432 1.00 87.94 77 LEU A N 1
ATOM 586 C CA . LEU A 1 77 ? -3.730 10.859 -4.595 1.00 87.94 77 LEU A CA 1
ATOM 587 C C . LEU A 1 77 ? -3.520 11.136 -3.106 1.00 87.94 77 LEU A C 1
ATOM 589 O O . LEU A 1 77 ? -2.408 11.410 -2.648 1.00 87.94 77 LEU A O 1
ATOM 593 N N . LYS A 1 78 ? -4.598 11.021 -2.337 1.00 93.31 78 LYS A N 1
ATOM 594 C CA . LYS A 1 78 ? -4.559 10.875 -0.885 1.00 93.31 78 LYS A CA 1
ATOM 595 C C . LYS A 1 78 ? -4.413 9.403 -0.543 1.00 93.31 78 LYS A C 1
ATOM 597 O O . LYS A 1 78 ? -5.301 8.618 -0.861 1.00 93.31 78 LYS A O 1
ATOM 602 N N . ILE A 1 79 ? -3.330 9.053 0.140 1.00 94.38 79 ILE A N 1
ATOM 603 C CA . ILE A 1 79 ? -2.994 7.666 0.460 1.00 94.38 79 ILE A CA 1
ATOM 604 C C . ILE A 1 79 ? -2.860 7.442 1.963 1.00 94.38 79 ILE A C 1
ATOM 606 O O . ILE A 1 79 ? -2.496 8.363 2.701 1.00 94.38 79 ILE A O 1
ATOM 610 N N . GLY A 1 80 ? -3.116 6.217 2.408 1.00 96.56 80 GLY A N 1
ATOM 611 C CA . GLY A 1 80 ? -2.879 5.786 3.781 1.00 96.56 80 GLY A CA 1
ATOM 612 C C . GLY A 1 80 ? -2.655 4.284 3.870 1.00 96.56 80 GLY A C 1
ATOM 613 O O . GLY A 1 80 ? -3.372 3.511 3.239 1.00 96.56 80 GLY A O 1
ATOM 614 N N . PHE A 1 81 ? -1.656 3.869 4.645 1.00 96.69 81 PHE A N 1
ATOM 615 C CA . PHE A 1 81 ? -1.290 2.463 4.775 1.00 96.69 81 PHE A CA 1
ATOM 616 C C . PHE A 1 81 ? -1.829 1.807 6.048 1.00 96.69 81 PHE A C 1
ATOM 618 O O . PHE A 1 81 ? -1.785 2.371 7.146 1.00 96.69 81 PHE A O 1
ATOM 625 N N . LEU A 1 82 ? -2.235 0.549 5.897 1.00 97.81 82 LEU A N 1
ATOM 626 C CA . LEU A 1 82 ? -2.576 -0.377 6.967 1.00 97.81 82 LEU A CA 1
ATOM 627 C C . LEU A 1 82 ? -1.362 -1.263 7.259 1.00 97.81 82 LEU A C 1
ATOM 629 O O . LEU A 1 82 ? -0.592 -1.629 6.365 1.00 97.81 82 LEU A O 1
ATOM 633 N N . HIS A 1 83 ? -1.178 -1.633 8.524 1.00 96.81 83 HIS A N 1
ATOM 634 C CA . HIS A 1 83 ? -0.038 -2.444 8.922 1.00 96.81 83 HIS A CA 1
ATOM 635 C C . HIS A 1 83 ? -0.240 -3.916 8.500 1.00 96.81 83 HIS A C 1
ATOM 637 O O . HIS A 1 83 ? -1.254 -4.502 8.883 1.00 96.81 83 HIS A O 1
ATOM 643 N N . PRO A 1 84 ? 0.750 -4.576 7.852 1.00 94.75 84 PRO A N 1
ATOM 644 C CA . PRO A 1 84 ? 0.665 -5.973 7.389 1.00 94.75 84 PRO A CA 1
ATOM 645 C C . PRO A 1 84 ? 0.202 -6.986 8.443 1.00 94.75 84 PRO A C 1
ATOM 647 O O . PRO A 1 84 ? -0.366 -8.026 8.126 1.00 94.75 84 PRO A O 1
ATOM 650 N N . ARG A 1 85 ? 0.451 -6.690 9.723 1.00 96.50 85 ARG A N 1
ATOM 651 C CA . ARG A 1 85 ? 0.009 -7.511 10.863 1.00 96.50 85 ARG A CA 1
ATOM 652 C C . ARG A 1 85 ? -1.515 -7.658 10.946 1.00 96.50 85 ARG A C 1
ATOM 654 O O . ARG A 1 85 ? -1.976 -8.687 11.424 1.00 96.50 85 ARG A O 1
ATOM 661 N N . SER A 1 86 ? -2.259 -6.657 10.485 1.00 96.31 86 SER A N 1
ATOM 662 C CA . SER A 1 86 ? -3.728 -6.648 10.471 1.00 96.31 86 SER A CA 1
ATOM 663 C C . SER A 1 86 ? -4.309 -7.097 9.132 1.00 96.31 86 SER A C 1
ATOM 665 O O . SER A 1 86 ? -5.509 -7.304 9.022 1.00 96.31 86 SER A O 1
ATOM 667 N N . THR A 1 87 ? -3.466 -7.248 8.113 1.00 94.69 87 THR A N 1
ATOM 668 C CA . THR A 1 87 ? -3.852 -7.512 6.720 1.00 94.69 87 THR A CA 1
ATOM 669 C C . THR A 1 87 ? -3.145 -8.760 6.185 1.00 94.69 87 THR A C 1
ATOM 671 O O . THR A 1 87 ? -2.698 -8.814 5.042 1.00 94.69 87 THR A O 1
ATOM 674 N N . PHE A 1 88 ? -3.009 -9.779 7.042 1.00 94.50 88 PHE A N 1
ATOM 675 C CA . PHE A 1 88 ? -2.502 -11.116 6.696 1.00 94.50 88 PHE A CA 1
ATOM 676 C C . PHE A 1 88 ? -1.139 -11.127 5.982 1.00 94.50 88 PHE A C 1
ATOM 678 O O . PHE A 1 88 ? -0.875 -11.951 5.111 1.00 94.50 88 PHE A O 1
ATOM 685 N N . GLY A 1 89 ? -0.247 -10.216 6.371 1.00 92.50 89 GLY A N 1
ATOM 686 C CA . GLY A 1 89 ? 1.102 -10.099 5.818 1.00 92.50 89 GLY A CA 1
ATOM 687 C C . GLY A 1 89 ? 1.209 -9.222 4.570 1.00 92.50 89 GLY A C 1
ATOM 688 O O . GLY A 1 89 ? 2.323 -9.013 4.093 1.00 92.50 89 GLY A O 1
ATOM 689 N N . VAL A 1 90 ? 0.103 -8.661 4.074 1.00 92.81 90 VAL A N 1
ATOM 690 C CA . VAL A 1 90 ? 0.083 -7.805 2.881 1.00 92.81 90 VAL A CA 1
ATOM 691 C C . VAL A 1 90 ? 0.080 -6.339 3.288 1.00 92.81 90 VAL A C 1
ATOM 693 O O . VAL A 1 90 ? -0.841 -5.880 3.960 1.00 92.81 90 VAL A O 1
ATOM 696 N N . LEU A 1 91 ? 1.083 -5.569 2.866 1.00 94.31 91 LEU A N 1
ATOM 697 C CA . LEU A 1 91 ? 1.024 -4.114 3.001 1.00 94.31 91 LEU A CA 1
ATOM 698 C C . LEU A 1 91 ? -0.156 -3.603 2.167 1.00 94.31 91 LEU A C 1
ATOM 700 O O . LEU A 1 91 ? -0.215 -3.855 0.967 1.00 94.31 91 LEU A O 1
ATOM 704 N N . THR A 1 92 ? -1.116 -2.956 2.821 1.00 95.69 92 THR A N 1
ATOM 705 C CA . THR A 1 92 ? -2.367 -2.528 2.184 1.00 95.69 92 THR A CA 1
ATOM 706 C C . THR A 1 92 ? -2.447 -1.013 2.198 1.00 95.69 92 THR A C 1
ATOM 708 O O . THR A 1 92 ? -2.174 -0.396 3.226 1.00 95.69 92 THR A O 1
ATOM 711 N N . GLU A 1 93 ? -2.802 -0.429 1.064 1.00 95.69 93 GLU A N 1
ATOM 712 C CA . GLU A 1 93 ? -2.965 1.007 0.872 1.00 95.69 93 GLU A CA 1
ATOM 713 C C . GLU A 1 93 ? -4.427 1.329 0.556 1.00 95.69 93 GLU A C 1
ATOM 715 O O . GLU A 1 93 ? -5.088 0.627 -0.206 1.00 95.69 93 GLU A O 1
ATOM 720 N N . PHE A 1 94 ? -4.926 2.413 1.127 1.00 95.19 94 PHE A N 1
ATOM 721 C CA . PHE A 1 94 ? -6.139 3.078 0.681 1.00 95.19 94 PHE A CA 1
ATOM 722 C C . PHE A 1 94 ? -5.760 4.315 -0.115 1.00 95.19 94 PHE A C 1
ATOM 724 O O . PHE A 1 94 ? -4.931 5.098 0.354 1.00 95.19 94 PHE A O 1
ATOM 731 N N . CYS A 1 95 ? -6.363 4.501 -1.287 1.00 92.62 95 CYS A N 1
ATOM 732 C CA . CYS A 1 95 ? -6.095 5.649 -2.140 1.00 92.62 95 CYS A CA 1
ATOM 733 C C . CYS A 1 95 ? -7.384 6.300 -2.666 1.00 92.62 95 CYS A C 1
ATOM 735 O O . CYS A 1 95 ? -8.340 5.624 -3.041 1.00 92.62 95 CYS A O 1
ATOM 737 N N . SER A 1 96 ? -7.408 7.634 -2.691 1.00 90.62 96 SER A N 1
ATOM 738 C CA . SER A 1 96 ? -8.523 8.429 -3.217 1.00 90.62 96 SER A CA 1
ATOM 739 C C . SER A 1 96 ? -8.021 9.698 -3.931 1.00 90.62 96 SER A C 1
ATOM 741 O O . SER A 1 96 ? -6.890 10.132 -3.677 1.00 90.62 96 SER A O 1
ATOM 743 N N . PRO A 1 97 ? -8.813 10.332 -4.820 1.00 80.62 97 PRO A N 1
ATOM 744 C CA . PRO A 1 97 ? -10.172 9.959 -5.242 1.00 80.62 97 PRO A CA 1
ATOM 745 C C . PRO A 1 97 ? -10.206 8.696 -6.118 1.00 80.62 97 PRO A C 1
ATOM 747 O O . PRO A 1 97 ? -9.182 8.301 -6.677 1.00 80.62 97 PRO A O 1
ATOM 750 N N . ILE A 1 98 ? -11.391 8.087 -6.263 1.00 69.25 98 ILE A N 1
ATOM 751 C CA . ILE A 1 98 ? -11.597 6.918 -7.131 1.00 69.25 98 ILE A CA 1
ATOM 752 C C . ILE A 1 98 ? -11.159 7.252 -8.562 1.00 69.25 98 ILE A C 1
ATOM 754 O O . ILE A 1 98 ? -11.763 8.072 -9.257 1.00 69.25 98 ILE A O 1
ATOM 758 N N . HIS A 1 99 ? -10.106 6.581 -9.020 1.00 63.00 99 HIS A N 1
ATOM 759 C CA . HIS A 1 99 ? -9.811 6.459 -10.441 1.00 63.00 99 HIS A CA 1
ATOM 760 C C . HIS A 1 99 ? -10.639 5.310 -11.031 1.00 63.00 99 HIS A C 1
ATOM 762 O O . HIS A 1 99 ? -11.035 4.411 -10.299 1.00 63.00 99 HIS A O 1
ATOM 768 N N . PRO A 1 100 ? -10.855 5.250 -12.359 1.00 60.06 100 PRO A N 1
ATOM 769 C CA . PRO A 1 100 ? -11.581 4.149 -13.012 1.00 60.06 100 PRO A CA 1
ATOM 770 C C . PRO A 1 100 ? -10.885 2.771 -12.913 1.00 60.06 100 PRO A C 1
ATOM 772 O O . PRO A 1 100 ? -11.206 1.869 -13.682 1.00 60.06 100 PRO A O 1
ATOM 775 N N . CYS A 1 101 ? -9.888 2.622 -12.038 1.00 57.53 101 CYS A N 1
ATOM 776 C CA . CYS A 1 101 ? -9.344 1.342 -11.618 1.00 57.53 101 CYS A CA 1
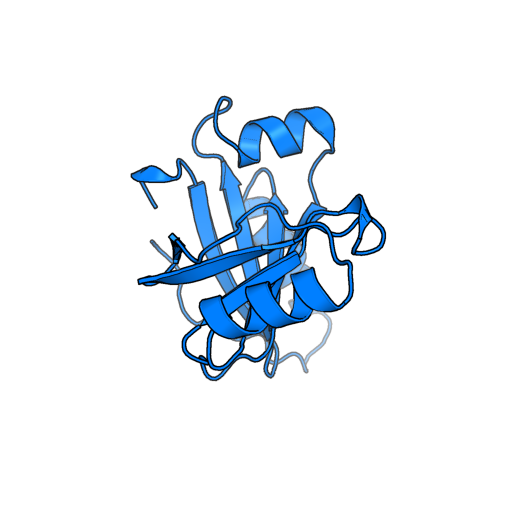ATOM 777 C C . CYS A 1 101 ? -9.608 1.167 -10.125 1.00 57.53 101 CYS A C 1
ATOM 779 O O . CYS A 1 101 ? -9.194 2.009 -9.333 1.00 57.53 101 CYS A O 1
ATOM 781 N N . GLU A 1 102 ? -10.257 0.064 -9.766 1.00 65.31 102 GLU A N 1
ATOM 782 C CA . GLU A 1 102 ? -10.701 -0.220 -8.397 1.00 65.31 102 GLU A CA 1
ATOM 783 C C . GLU A 1 102 ? -9.557 -0.724 -7.503 1.00 65.31 102 GLU A C 1
ATOM 785 O O . GLU A 1 102 ? -9.573 -0.537 -6.287 1.00 65.31 102 GLU A O 1
ATOM 790 N N . VAL A 1 103 ? -8.531 -1.338 -8.103 1.00 73.75 103 VAL A N 1
ATOM 791 C CA . VAL A 1 103 ? -7.382 -1.912 -7.387 1.00 73.75 103 VAL A CA 1
ATOM 792 C C . VAL A 1 103 ? -6.081 -1.620 -8.134 1.00 73.75 103 VAL A C 1
ATOM 794 O O . VAL A 1 103 ? -6.022 -1.708 -9.366 1.00 73.75 103 VAL A O 1
ATOM 797 N N . VAL A 1 104 ? -5.018 -1.313 -7.389 1.00 75.06 104 VAL A N 1
ATOM 798 C CA . VAL A 1 104 ? -3.642 -1.247 -7.893 1.00 75.06 104 VAL A CA 1
ATOM 799 C C . VAL A 1 104 ? -2.793 -2.290 -7.176 1.00 75.06 104 VAL A C 1
ATOM 801 O O . VAL A 1 104 ? -2.776 -2.348 -5.951 1.00 75.06 104 VAL A O 1
ATOM 804 N N . VAL A 1 105 ? -2.083 -3.128 -7.926 1.00 76.81 105 VAL A N 1
ATOM 805 C CA . VAL A 1 105 ? -1.120 -4.080 -7.363 1.00 76.81 105 VAL A CA 1
ATOM 806 C C . VAL A 1 105 ? 0.278 -3.627 -7.736 1.00 76.81 105 VAL A C 1
ATOM 808 O O . VAL A 1 105 ? 0.629 -3.609 -8.918 1.00 76.81 105 VAL A O 1
ATOM 811 N N . SER A 1 106 ? 1.082 -3.288 -6.733 1.00 75.56 106 SER A N 1
ATOM 812 C CA . SER A 1 106 ? 2.431 -2.785 -6.965 1.00 75.56 106 SER A CA 1
ATOM 813 C C . SER A 1 106 ? 3.449 -3.906 -6.810 1.00 75.56 106 SER A C 1
ATOM 815 O O . SER A 1 106 ? 3.603 -4.495 -5.738 1.00 75.56 106 SER A O 1
ATOM 817 N N . PHE A 1 107 ? 4.165 -4.195 -7.889 1.00 74.69 107 PHE A N 1
ATOM 818 C CA . PHE A 1 107 ? 5.246 -5.166 -7.954 1.00 74.69 107 PHE A CA 1
ATOM 819 C C . PHE A 1 107 ? 6.584 -4.445 -8.010 1.00 74.69 107 PHE A C 1
ATOM 821 O O . PHE A 1 107 ? 6.809 -3.557 -8.828 1.00 74.69 107 PHE A O 1
ATOM 828 N N . ILE A 1 108 ? 7.506 -4.870 -7.162 1.00 76.12 108 ILE A N 1
ATOM 829 C CA . ILE A 1 108 ? 8.882 -4.409 -7.182 1.00 76.12 108 ILE A CA 1
ATOM 830 C C . ILE A 1 108 ? 9.729 -5.366 -8.015 1.00 76.12 108 ILE A C 1
ATOM 832 O O . ILE A 1 108 ? 9.747 -6.576 -7.774 1.00 76.12 108 ILE A O 1
ATOM 836 N N . THR A 1 109 ? 10.484 -4.799 -8.952 1.00 66.50 109 THR A N 1
ATOM 837 C CA . THR A 1 109 ? 11.434 -5.517 -9.805 1.00 66.50 109 THR A CA 1
ATOM 838 C C . THR A 1 109 ? 12.768 -4.769 -9.894 1.00 66.50 109 THR A C 1
ATOM 840 O O . THR A 1 109 ? 12.837 -3.563 -9.671 1.00 66.50 109 THR A O 1
ATOM 843 N N . PHE A 1 110 ? 13.851 -5.493 -10.192 1.00 54.91 110 PHE A N 1
ATOM 844 C CA . PHE A 1 110 ? 15.186 -4.909 -10.370 1.00 54.91 110 PHE A CA 1
ATOM 845 C C . PHE A 1 110 ? 15.395 -4.272 -11.746 1.00 54.91 110 PHE A C 1
ATOM 847 O O . PHE A 1 110 ? 16.277 -3.431 -11.876 1.00 54.91 110 PHE A O 1
ATOM 854 N N . ASN A 1 111 ? 14.676 -4.722 -12.779 1.00 64.31 111 ASN A N 1
ATOM 855 C CA . ASN A 1 111 ? 14.959 -4.312 -14.150 1.00 64.31 111 ASN A CA 1
ATOM 856 C C . ASN A 1 111 ? 13.680 -4.306 -14.987 1.00 64.31 111 ASN A C 1
ATOM 858 O O . ASN A 1 111 ? 13.119 -5.359 -15.299 1.00 64.31 111 ASN A O 1
ATOM 862 N N . PHE A 1 112 ? 13.250 -3.112 -15.400 1.00 65.38 112 PHE A N 1
ATOM 863 C CA . PHE A 1 112 ? 12.094 -2.962 -16.284 1.00 65.38 112 PHE A CA 1
ATOM 864 C C . PHE A 1 112 ? 12.244 -3.715 -17.601 1.00 65.38 112 PHE A C 1
ATOM 866 O O . PHE A 1 112 ? 11.237 -4.163 -18.131 1.00 65.38 112 PHE A O 1
ATOM 873 N N . HIS A 1 113 ? 13.457 -3.850 -18.143 1.00 58.25 113 HIS A N 1
ATOM 874 C CA . HIS A 1 113 ? 13.665 -4.544 -19.411 1.00 58.25 113 HIS A CA 1
ATOM 875 C C . HIS A 1 113 ? 13.344 -6.036 -19.285 1.00 58.25 113 HIS A C 1
ATOM 877 O O . HIS A 1 113 ? 12.605 -6.573 -20.100 1.00 58.25 113 HIS A O 1
ATOM 883 N N . GLU A 1 114 ? 13.810 -6.680 -18.216 1.00 59.75 114 GLU A N 1
ATOM 884 C CA . GLU A 1 114 ? 13.532 -8.093 -17.925 1.00 59.75 114 GLU A CA 1
ATOM 885 C C . GLU A 1 114 ? 12.065 -8.317 -17.528 1.00 59.75 114 GLU A C 1
ATOM 887 O O . GLU A 1 114 ? 11.424 -9.266 -17.981 1.00 59.75 114 GLU A O 1
ATOM 892 N N . ALA A 1 115 ? 11.489 -7.419 -16.720 1.00 60.88 115 ALA A N 1
ATOM 893 C CA . ALA A 1 115 ? 10.075 -7.489 -16.350 1.00 60.88 115 ALA A CA 1
ATOM 894 C C . ALA A 1 115 ? 9.161 -7.293 -17.569 1.00 60.88 115 ALA A C 1
ATOM 896 O O . ALA A 1 115 ? 8.196 -8.026 -17.755 1.00 60.88 115 ALA A O 1
ATOM 897 N N . TYR A 1 116 ? 9.495 -6.345 -18.444 1.00 60.84 116 TYR A N 1
ATOM 898 C CA . TYR A 1 116 ? 8.789 -6.138 -19.701 1.00 60.84 116 TYR A CA 1
ATOM 899 C C . TYR A 1 116 ? 8.934 -7.359 -20.614 1.00 60.84 116 TYR A C 1
ATOM 901 O O . TYR A 1 116 ? 7.934 -7.913 -21.051 1.00 60.84 116 TYR A O 1
ATOM 909 N N . LEU A 1 117 ? 10.153 -7.843 -20.868 1.00 57.09 117 LEU A N 1
ATOM 910 C CA . LEU A 1 117 ? 10.355 -9.010 -21.727 1.00 57.09 117 LEU A CA 1
ATOM 911 C C . LEU A 1 117 ? 9.660 -10.260 -21.178 1.00 57.09 117 LEU A C 1
ATOM 913 O O . LEU A 1 117 ? 9.031 -10.960 -21.953 1.00 57.09 117 LEU A O 1
ATOM 917 N N . SER A 1 118 ? 9.677 -10.524 -19.874 1.00 58.94 118 SER A N 1
ATOM 918 C CA . SER A 1 118 ? 8.963 -11.678 -19.303 1.00 58.94 118 SER A CA 1
ATOM 919 C C . SER A 1 118 ? 7.437 -11.564 -19.409 1.00 58.94 118 SER A C 1
ATOM 921 O O . SER A 1 118 ? 6.778 -12.549 -19.743 1.00 58.94 118 SER A O 1
ATOM 923 N N . ILE A 1 119 ? 6.870 -10.372 -19.191 1.00 60.38 119 ILE A N 1
ATOM 924 C CA . ILE A 1 119 ? 5.425 -10.130 -19.332 1.00 60.38 119 ILE A CA 1
ATOM 925 C C . ILE A 1 119 ? 4.994 -10.206 -20.808 1.00 60.38 119 ILE A C 1
ATOM 927 O O . ILE A 1 119 ? 3.962 -10.801 -21.109 1.00 60.38 119 ILE A O 1
ATOM 931 N N . PHE A 1 120 ? 5.782 -9.652 -21.736 1.00 52.25 120 PHE A N 1
ATOM 932 C CA . PHE A 1 120 ? 5.409 -9.529 -23.152 1.00 52.25 120 PHE A CA 1
ATOM 933 C C . PHE A 1 120 ? 5.916 -10.670 -24.055 1.00 52.25 120 PHE A C 1
ATOM 935 O O . PHE A 1 120 ? 5.302 -10.944 -25.081 1.00 52.25 120 PHE A O 1
ATOM 942 N N . GLN A 1 121 ? 6.977 -11.406 -23.708 1.00 48.31 121 GLN A N 1
ATOM 943 C CA . GLN A 1 121 ? 7.377 -12.606 -24.468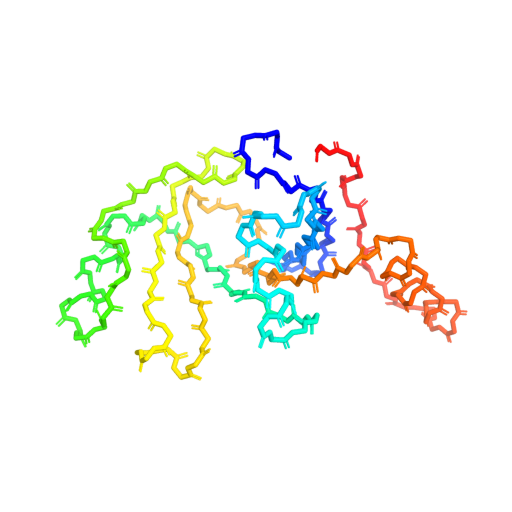 1.00 48.31 121 GLN A CA 1
ATOM 944 C C . GLN A 1 121 ? 6.417 -13.779 -24.232 1.00 48.31 121 GLN A C 1
ATOM 946 O O . GLN A 1 121 ? 6.244 -14.606 -25.126 1.00 48.31 121 GLN A O 1
ATOM 951 N N . ALA A 1 122 ? 5.730 -13.824 -23.084 1.00 45.31 122 ALA A N 1
ATOM 952 C CA . ALA A 1 122 ? 4.625 -14.759 -22.866 1.00 45.31 122 ALA A CA 1
ATOM 953 C C . ALA A 1 122 ? 3.420 -14.479 -23.800 1.00 45.31 122 ALA A C 1
ATOM 955 O O . ALA A 1 122 ? 2.655 -15.392 -24.115 1.00 45.31 122 ALA A O 1
ATOM 956 N N . ASP A 1 123 ? 3.289 -13.244 -24.298 1.00 47.62 123 ASP A N 1
ATOM 957 C CA . ASP A 1 123 ? 2.131 -12.732 -25.047 1.00 47.62 123 ASP A CA 1
ATOM 958 C C . ASP A 1 123 ? 2.131 -13.131 -26.536 1.00 47.62 123 ASP A C 1
ATOM 960 O O . ASP A 1 123 ? 1.081 -13.286 -27.155 1.00 47.62 123 ASP A O 1
ATOM 964 N N . HIS A 1 124 ? 3.295 -13.426 -27.127 1.00 41.28 124 HIS A N 1
ATOM 965 C CA . HIS A 1 124 ? 3.350 -13.904 -28.518 1.00 41.28 124 HIS A CA 1
ATOM 966 C C . HIS A 1 124 ? 2.772 -15.317 -28.717 1.00 41.28 124 HIS A C 1
ATOM 968 O O . HIS A 1 124 ? 2.544 -15.727 -29.855 1.00 41.28 124 HIS A O 1
ATOM 974 N N . SER A 1 125 ? 2.518 -16.062 -27.637 1.00 47.72 125 SER A N 1
ATOM 975 C CA . SER A 1 125 ? 1.986 -17.428 -27.699 1.00 47.72 125 SER A CA 1
ATOM 976 C C . SER A 1 125 ? 0.465 -17.531 -27.534 1.00 47.72 125 SER A C 1
ATOM 978 O O . SER A 1 125 ? -0.085 -18.605 -27.777 1.00 47.72 125 SER A O 1
ATOM 980 N N . ASN A 1 126 ? -0.237 -16.450 -27.160 1.00 40.41 126 ASN A N 1
ATOM 981 C CA . ASN A 1 126 ? -1.665 -16.522 -26.844 1.00 40.41 126 ASN A CA 1
ATOM 982 C C . ASN A 1 126 ? -2.434 -15.286 -27.350 1.00 40.41 126 ASN A C 1
ATOM 984 O O . ASN A 1 126 ? -2.489 -14.244 -26.704 1.00 40.41 126 ASN A O 1
ATOM 988 N N . ALA A 1 127 ? -3.050 -15.415 -28.527 1.00 38.53 127 ALA A N 1
ATOM 989 C CA . ALA A 1 127 ? -3.783 -14.364 -29.236 1.00 38.53 127 ALA A CA 1
ATOM 990 C C . ALA A 1 127 ? -5.122 -13.980 -28.561 1.00 38.53 127 ALA A C 1
ATOM 992 O O . ALA A 1 127 ? -6.196 -14.201 -29.121 1.00 38.53 127 ALA A O 1
ATOM 993 N N . GLY A 1 128 ? -5.078 -13.405 -27.354 1.00 40.12 128 GLY A N 1
ATOM 994 C CA . GLY A 1 128 ? -6.296 -13.019 -26.634 1.00 40.12 128 GLY A CA 1
ATOM 995 C C . GLY A 1 128 ? -6.159 -12.082 -25.431 1.00 40.12 128 GLY A C 1
ATOM 996 O O . GLY A 1 128 ? -7.177 -11.816 -24.791 1.00 40.12 128 GLY A O 1
ATOM 997 N N . CYS A 1 129 ? -4.972 -11.563 -25.094 1.00 43.06 129 CYS A N 1
ATOM 998 C CA . CYS A 1 129 ? -4.808 -10.739 -23.891 1.00 43.06 129 CYS A CA 1
ATOM 999 C C . CYS A 1 129 ? -4.884 -9.225 -24.179 1.00 43.06 129 CYS A C 1
ATOM 1001 O O . CYS A 1 129 ? -4.231 -8.705 -25.076 1.00 43.06 129 CYS A O 1
ATOM 1003 N N . ARG A 1 130 ? -5.708 -8.499 -23.407 1.00 47.88 130 ARG A N 1
ATOM 1004 C CA . ARG A 1 130 ? -5.959 -7.046 -23.524 1.00 47.88 130 ARG A CA 1
ATOM 1005 C C . ARG A 1 130 ? -5.160 -6.238 -22.487 1.00 47.88 130 ARG A C 1
ATOM 1007 O O . ARG A 1 130 ? -5.740 -5.406 -21.790 1.00 47.88 130 ARG A O 1
ATOM 1014 N N . ILE A 1 131 ? -3.860 -6.494 -22.324 1.00 50.44 131 ILE A N 1
ATOM 1015 C CA . ILE A 1 131 ? -3.027 -5.693 -21.408 1.00 50.44 131 ILE A CA 1
ATOM 1016 C C . ILE A 1 131 ? -2.653 -4.390 -22.119 1.00 50.44 131 ILE A C 1
ATOM 1018 O O . ILE A 1 131 ? -1.753 -4.341 -22.953 1.00 50.44 131 ILE A O 1
ATOM 1022 N N . GLY A 1 132 ? -3.383 -3.319 -21.813 1.00 47.81 132 GLY A N 1
ATOM 1023 C CA . GLY A 1 132 ? -3.097 -1.988 -22.337 1.00 47.81 132 GLY A CA 1
ATOM 1024 C C . GLY A 1 132 ? -1.979 -1.331 -21.530 1.00 47.81 132 GLY A C 1
ATOM 1025 O O . GLY A 1 132 ? -2.186 -0.952 -20.377 1.00 47.81 132 GLY A O 1
ATOM 1026 N N . CYS A 1 133 ? -0.797 -1.160 -22.124 1.00 46.91 133 CYS A N 1
ATOM 1027 C CA . CYS A 1 133 ? 0.241 -0.294 -21.564 1.00 46.91 133 CYS A CA 1
ATOM 1028 C C . CYS A 1 133 ? -0.144 1.159 -21.862 1.00 46.91 133 CYS A C 1
ATOM 1030 O O . CYS A 1 133 ? 0.082 1.661 -22.961 1.00 46.91 133 CYS A O 1
ATOM 1032 N N . THR A 1 134 ? -0.833 1.811 -20.925 1.00 45.38 134 THR A N 1
ATOM 1033 C CA . THR A 1 134 ? -1.411 3.135 -21.189 1.00 45.38 134 THR A CA 1
ATOM 1034 C C . THR A 1 134 ? -0.424 4.283 -21.022 1.00 45.38 134 THR A C 1
ATOM 1036 O O . THR A 1 134 ? -0.626 5.298 -21.671 1.00 45.38 134 THR A O 1
ATOM 1039 N N . HIS A 1 135 ? 0.632 4.155 -20.211 1.00 44.00 135 HIS A N 1
ATOM 1040 C CA . HIS A 1 135 ? 1.616 5.227 -20.024 1.00 44.00 135 HIS A CA 1
ATOM 1041 C C . HIS A 1 135 ? 3.003 4.655 -19.709 1.00 44.00 135 HIS A C 1
ATOM 1043 O O . HIS A 1 135 ? 3.270 4.187 -18.602 1.00 44.00 135 HIS A O 1
ATOM 1049 N N . LEU A 1 136 ? 3.888 4.710 -20.705 1.00 40.59 136 LEU A N 1
ATOM 1050 C CA . LEU A 1 136 ? 5.329 4.576 -20.528 1.00 40.59 136 LEU A CA 1
ATOM 1051 C C . LEU A 1 136 ? 5.871 5.989 -20.232 1.00 40.59 136 LEU A C 1
ATOM 1053 O O . LEU A 1 136 ? 5.542 6.910 -20.977 1.00 40.59 136 LEU A O 1
ATOM 1057 N N . TRP A 1 137 ? 6.702 6.122 -19.190 1.00 35.44 137 TRP A N 1
ATOM 1058 C CA . TRP A 1 137 ? 7.503 7.303 -18.794 1.00 35.44 137 TRP A CA 1
ATOM 1059 C C . TRP A 1 137 ? 6.872 8.336 -17.833 1.00 35.44 137 TRP A C 1
ATOM 1061 O O . TRP A 1 137 ? 6.249 9.289 -18.292 1.00 35.44 137 TRP A O 1
ATOM 1071 N N . VAL A 1 138 ? 7.184 8.214 -16.523 1.00 36.00 138 VAL A N 1
ATOM 1072 C CA . VAL A 1 138 ? 7.438 9.320 -15.553 1.00 36.00 138 VAL A CA 1
ATOM 1073 C C . VAL A 1 138 ? 8.448 8.885 -14.476 1.00 36.00 138 VAL A C 1
ATOM 1075 O O . VAL A 1 138 ? 8.358 7.737 -13.989 1.00 36.00 138 VAL A O 1
#

Secondary structure (DSSP, 8-state):
-GGGTEEEEEEEETTEEEEEEEESSTTSHHHHHHHHH-SEEEEEEEE-S-HHHHHHHHHHTTPPBS-SS-EE-GGG-EEEEEPGGGTTT--EEEEES--S-SEEEEEE-S-HHHHHHHHHHTGGG-TT---EEEE---

pLDDT: mean 78.43, std 18.1, range [35.44, 98.06]

InterPro domains:
  IPR017515 Methylmalonyl-CoA epimerase [cd07249] (3-95)
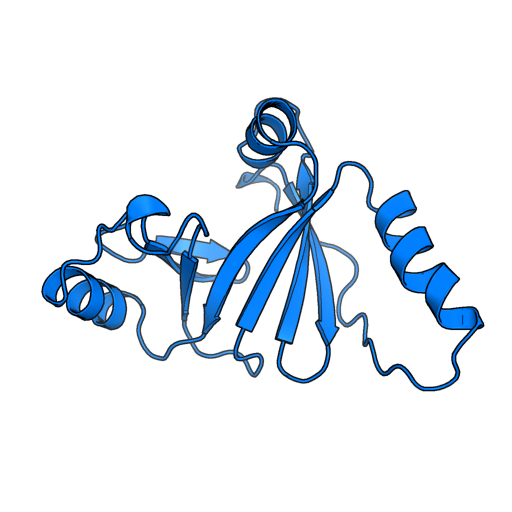  IPR018146 Glyoxalase I, conserved site [PS00935] (38-50)
  IPR029068 Glyoxalase/Bleomycin resistance protein/Dihydroxybiphenyl dioxygenase [G3DSA:3.10.180.10] (1-96)
  IPR029068 Glyoxalase/Bleomycin resistance protein/Dihydroxybiphenyl dioxygenase [SSF54593] (3-99)
  IPR037523 Vicinal oxygen chelate (VOC), core domain [PS51819] (1-97)
  IPR051785 Methylmalonyl-CoA/ethylmalonyl-CoA epimerase [PTHR43048] (3-96)

Organism: NCBI:txid412755

Foldseek 3Di:
DVVQQWDWFWKDAPLEIEIEIAHNDCPGPLNVCCVVPNWWWQAKEFADQDPQVVLVVCVVVVFAWPDNGFDQDPPRWTKTWTDCVRVVNHTYMYTDDDDSRGMYTYTYDHDPVVVVCVVCVVVVVDPDGDTDRPDDDD